Protein AF-A0A8H7KU38-F1 (afdb_monomer)

Mean predicted aligned error: 9.11 Å

Sequence (71 aa):
MTKFLALPGFYRTLFLYIEPASTISPALLAWLYPGAEW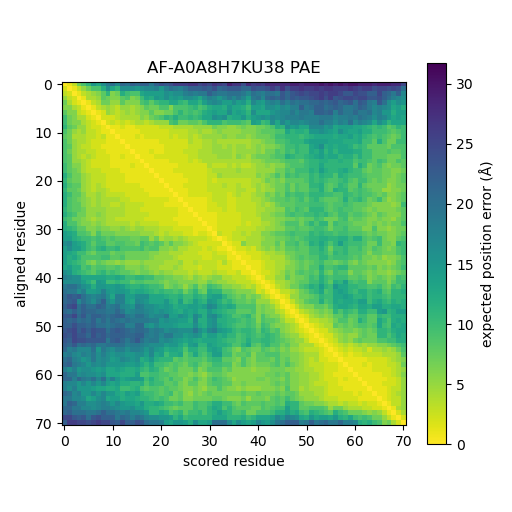FHNELIPSKAPALPSGFLEPRTSMAIWQLGNCA

Solvent-accessible surface area (backbone atoms only — not comparable to full-atom values): 4512 Å² total; per-residue (Å²): 134,84,82,81,68,92,52,59,72,68,52,31,51,42,64,74,46,49,46,58,51,62,68,49,45,58,65,53,28,36,73,70,58,86,23,47,70,52,60,59,35,71,81,52,83,67,89,68,77,79,79,61,93,77,75,55,60,71,69,59,47,52,54,57,58,47,58,69,73,75,108

Radius of gyration: 18.7 Å; Cα contacts (8 Å, |Δi|>4): 24; chains: 1; bounding box: 36×25×56 Å

Structure (mmCIF, N/CA/C/O backbone):
data_AF-A0A8H7KU38-F1
#
_entry.id   AF-A0A8H7KU38-F1
#
loop_
_atom_site.group_PDB
_atom_site.id
_atom_site.type_symbol
_atom_site.label_atom_id
_atom_site.label_alt_id
_atom_site.label_comp_id
_atom_site.label_asym_id
_atom_site.label_entity_id
_atom_site.label_seq_id
_atom_site.pdbx_PDB_ins_code
_atom_site.Cartn_x
_atom_site.Cartn_y
_atom_site.Cartn_z
_atom_site.occupancy
_atom_site.B_iso_or_equiv
_atom_site.auth_seq_id
_atom_site.auth_comp_id
_atom_site.auth_asym_id
_atom_site.auth_atom_id
_atom_site.pdbx_PDB_model_num
ATOM 1 N N . MET A 1 1 ? -20.085 -8.335 35.081 1.00 52.38 1 MET A N 1
ATOM 2 C CA . MET A 1 1 ? -18.706 -7.988 34.680 1.00 52.38 1 MET A CA 1
ATOM 3 C C . MET A 1 1 ? -18.796 -6.897 33.623 1.00 52.38 1 MET A C 1
ATOM 5 O O . MET A 1 1 ? -19.409 -7.127 32.588 1.00 52.38 1 MET A O 1
ATOM 9 N N . THR A 1 2 ? -18.320 -5.688 33.911 1.00 71.56 2 THR A N 1
ATOM 10 C CA . THR A 1 2 ? -18.325 -4.573 32.952 1.00 71.56 2 THR A CA 1
ATOM 11 C C . THR A 1 2 ? -17.260 -4.827 31.880 1.00 71.56 2 THR A C 1
ATOM 13 O O . THR A 1 2 ? -16.121 -5.155 32.201 1.00 71.56 2 THR A O 1
ATOM 16 N N . LYS A 1 3 ? -17.635 -4.753 30.596 1.00 73.62 3 LYS A N 1
ATOM 17 C CA . LYS A 1 3 ? -16.711 -4.975 29.470 1.00 73.62 3 LYS A CA 1
ATOM 18 C C . LYS A 1 3 ? -15.652 -3.869 29.464 1.00 73.62 3 LYS A C 1
ATOM 20 O O . LYS A 1 3 ? -15.995 -2.702 29.299 1.00 73.62 3 LYS A O 1
ATOM 25 N N . PHE A 1 4 ? -14.382 -4.238 29.616 1.00 78.94 4 PHE A N 1
ATOM 26 C CA . PHE A 1 4 ? -13.269 -3.318 29.409 1.00 78.94 4 PHE A CA 1
ATOM 27 C C . PHE A 1 4 ? -13.174 -2.978 27.918 1.00 78.94 4 PHE A C 1
ATOM 29 O O . PHE A 1 4 ? -12.950 -3.854 27.081 1.00 78.94 4 PHE A O 1
ATOM 36 N N . LEU A 1 5 ? -13.392 -1.710 27.576 1.00 79.00 5 LEU A N 1
ATOM 37 C CA . LEU A 1 5 ? -13.224 -1.219 26.215 1.00 79.00 5 LEU A CA 1
ATOM 38 C C . LEU A 1 5 ? -11.750 -0.869 26.018 1.00 79.00 5 LEU A C 1
ATOM 40 O O . LEU A 1 5 ? -11.332 0.229 26.361 1.00 79.00 5 LEU A O 1
ATOM 44 N N . ALA A 1 6 ? -10.975 -1.803 25.462 1.00 80.25 6 ALA A N 1
ATOM 45 C CA . ALA A 1 6 ? -9.550 -1.596 25.191 1.00 80.25 6 ALA A CA 1
ATOM 46 C C . ALA A 1 6 ? -9.286 -0.423 24.224 1.00 80.25 6 ALA A C 1
ATOM 48 O O . ALA A 1 6 ? -8.242 0.212 24.298 1.00 80.25 6 ALA A O 1
ATOM 49 N N . LEU A 1 7 ? -10.246 -0.118 23.342 1.00 83.00 7 LEU A N 1
ATOM 50 C CA . LEU A 1 7 ? -10.167 0.941 22.332 1.00 83.00 7 LEU A CA 1
ATOM 51 C C . LEU A 1 7 ? -11.499 1.716 22.280 1.00 83.00 7 LEU A C 1
ATOM 53 O O . LEU A 1 7 ? -12.367 1.409 21.460 1.00 83.00 7 LEU A O 1
ATOM 57 N N . PRO A 1 8 ? -11.734 2.678 23.186 1.00 85.12 8 PRO A N 1
ATOM 58 C CA . PRO A 1 8 ? -12.961 3.463 23.186 1.00 85.12 8 PRO A CA 1
ATOM 59 C C . PRO A 1 8 ? -12.908 4.598 22.148 1.00 85.12 8 PRO A C 1
ATOM 61 O O . PRO A 1 8 ? -11.864 5.198 21.895 1.00 85.12 8 PRO A O 1
ATOM 64 N N . GLY A 1 9 ? -14.067 4.920 21.565 1.00 86.69 9 GLY A N 1
ATOM 65 C CA . GLY A 1 9 ? -14.253 6.093 20.705 1.00 86.69 9 GLY A CA 1
ATOM 66 C C . GLY A 1 9 ? -13.321 6.136 19.488 1.00 86.69 9 GLY A C 1
ATOM 67 O O . GLY A 1 9 ? -13.268 5.195 18.698 1.00 86.69 9 GLY A O 1
ATOM 68 N N . PHE A 1 10 ? -12.599 7.250 19.346 1.00 91.38 10 PHE A N 1
ATOM 69 C CA . PHE A 1 10 ? -11.718 7.555 18.213 1.00 91.38 10 PHE A CA 1
ATOM 70 C C . PHE A 1 10 ? -10.596 6.529 18.009 1.00 91.38 10 PHE A C 1
ATOM 72 O O . PHE A 1 10 ? -10.296 6.165 16.873 1.00 91.38 10 PHE A O 1
ATOM 79 N N . TYR A 1 11 ? -10.030 5.998 19.096 1.00 90.69 11 TYR A N 1
ATOM 80 C CA . TYR A 1 11 ? -8.942 5.024 19.018 1.00 90.69 11 TYR A CA 1
ATOM 81 C C . TYR A 1 11 ? -9.363 3.727 18.335 1.00 90.69 11 TYR A C 1
ATOM 83 O O . TYR A 1 11 ? -8.574 3.137 17.604 1.00 90.69 11 TYR A O 1
ATOM 91 N N . ARG A 1 12 ? -10.625 3.312 18.490 1.00 90.81 12 ARG A N 1
ATOM 92 C CA . ARG A 1 12 ? -11.153 2.176 17.732 1.00 90.81 12 ARG A CA 1
ATOM 93 C C . ARG A 1 12 ? -11.150 2.462 16.238 1.00 90.81 12 ARG A C 1
ATOM 95 O O . ARG A 1 12 ? -10.780 1.580 15.478 1.00 90.81 12 ARG A O 1
ATOM 102 N N . THR A 1 13 ? -11.532 3.660 15.806 1.00 92.31 13 THR A N 1
ATOM 103 C CA . THR A 1 13 ? -11.523 3.980 14.374 1.00 92.31 13 THR A CA 1
ATOM 104 C C . THR A 1 13 ? -10.113 3.935 13.799 1.00 92.31 13 THR A C 1
ATOM 106 O O . THR A 1 13 ? -9.889 3.348 12.741 1.00 92.31 13 THR A O 1
ATOM 109 N N . LEU A 1 14 ? -9.163 4.509 14.533 1.00 92.75 14 LEU A N 1
ATOM 110 C CA . LEU A 1 14 ? -7.764 4.564 14.134 1.00 92.75 14 LEU A CA 1
ATOM 111 C C . LEU A 1 14 ? -7.141 3.170 14.049 1.00 92.75 14 LEU A C 1
ATOM 113 O O . LEU A 1 14 ? -6.656 2.789 12.992 1.00 92.75 14 LEU A O 1
ATOM 117 N N . PHE A 1 15 ? -7.225 2.388 15.122 1.00 91.88 15 PHE A N 1
ATOM 118 C CA . PHE A 1 15 ? -6.487 1.131 15.232 1.00 91.88 15 PHE A CA 1
ATOM 119 C C . PHE A 1 15 ? -7.207 -0.080 14.631 1.00 91.88 15 PHE A C 1
ATOM 121 O O . PHE A 1 15 ? -6.553 -0.999 14.158 1.00 91.88 15 PHE A O 1
ATOM 128 N N . LEU A 1 16 ? -8.546 -0.114 14.618 1.00 91.56 16 LEU A N 1
ATOM 129 C CA . LEU A 1 16 ? -9.275 -1.258 14.047 1.00 91.56 16 LEU A CA 1
ATOM 130 C C . LEU A 1 16 ? -9.598 -1.095 12.560 1.00 91.56 16 LEU A C 1
ATOM 132 O O . LEU A 1 16 ? -9.930 -2.094 11.925 1.00 91.56 16 LEU A O 1
ATOM 136 N N . TYR A 1 17 ? -9.528 0.120 12.004 1.00 91.88 17 TYR A N 1
ATOM 137 C CA . TYR A 1 17 ? -9.886 0.352 10.600 1.00 91.88 17 TYR A CA 1
ATOM 138 C C . TYR A 1 17 ? -8.809 1.104 9.818 1.00 91.88 17 TYR A C 1
ATOM 140 O O . TYR A 1 17 ? -8.378 0.604 8.782 1.00 91.88 17 TYR A O 1
ATOM 148 N N . ILE A 1 18 ? -8.361 2.274 10.288 1.00 95.00 18 ILE A N 1
ATOM 149 C CA . ILE A 1 18 ? -7.422 3.108 9.518 1.00 95.00 18 ILE A CA 1
ATOM 150 C C . ILE A 1 18 ? -6.045 2.457 9.438 1.00 95.00 18 ILE A C 1
ATOM 152 O O . ILE A 1 18 ? -5.512 2.343 8.340 1.00 95.00 18 ILE A O 1
ATOM 156 N N . GLU A 1 19 ? -5.490 2.008 10.563 1.00 94.06 19 GLU A N 1
ATOM 157 C CA . GLU A 1 19 ? -4.166 1.389 10.597 1.00 94.06 19 GLU A CA 1
ATOM 158 C C . GLU A 1 19 ? -4.107 0.167 9.662 1.00 94.06 19 GLU A C 1
ATOM 160 O O . GLU A 1 19 ? -3.345 0.235 8.698 1.00 94.06 19 GLU A O 1
ATOM 165 N N . PRO A 1 20 ? -4.965 -0.868 9.790 1.00 93.38 20 PRO A N 1
ATOM 166 C CA . PRO A 1 20 ? -4.919 -2.024 8.894 1.00 93.38 20 PRO A CA 1
ATOM 167 C C . PRO A 1 20 ? -5.113 -1.658 7.420 1.00 93.38 20 PRO A C 1
ATOM 169 O O . PRO A 1 20 ? -4.432 -2.197 6.547 1.00 93.38 20 PRO A O 1
ATOM 172 N N . ALA A 1 21 ? -6.027 -0.725 7.127 1.00 94.25 21 ALA A N 1
ATOM 173 C CA . ALA A 1 21 ? -6.251 -0.264 5.762 1.00 94.25 21 ALA A CA 1
ATOM 174 C C . ALA A 1 21 ? -5.010 0.447 5.199 1.00 94.25 21 ALA A C 1
ATOM 176 O O . ALA A 1 21 ? -4.649 0.210 4.048 1.00 94.25 21 ALA A O 1
ATOM 177 N N . SER A 1 22 ? -4.338 1.272 6.007 1.00 89.25 22 SER A N 1
ATOM 178 C CA . SER A 1 22 ? -3.101 1.965 5.633 1.00 89.25 22 SER A CA 1
ATOM 179 C C . SER A 1 22 ? -1.904 1.028 5.497 1.00 89.25 22 SER A C 1
ATOM 181 O O . SER A 1 22 ? -1.025 1.290 4.688 1.00 89.25 22 SER A O 1
ATOM 183 N N . THR A 1 23 ? -1.877 -0.078 6.242 1.00 89.94 23 THR A N 1
ATOM 184 C CA . THR A 1 23 ? -0.819 -1.088 6.143 1.00 89.94 23 THR A CA 1
ATOM 185 C C . THR A 1 23 ? -0.948 -1.917 4.865 1.00 89.94 23 THR A C 1
ATOM 187 O O . THR A 1 23 ? 0.058 -2.299 4.281 1.00 89.94 23 THR A O 1
ATOM 190 N N . ILE A 1 24 ? -2.173 -2.193 4.403 1.00 90.50 24 ILE A N 1
ATOM 191 C CA . ILE A 1 24 ? -2.414 -3.038 3.219 1.00 90.50 24 ILE A CA 1
ATOM 192 C C . ILE A 1 24 ? -2.481 -2.214 1.925 1.00 90.50 24 ILE A C 1
ATOM 194 O O . ILE A 1 24 ? -2.165 -2.728 0.848 1.00 90.50 24 ILE A O 1
ATOM 198 N N . SER A 1 25 ? -2.875 -0.940 1.994 1.00 89.25 25 SER A N 1
ATOM 199 C CA . SER A 1 25 ? -3.023 -0.104 0.799 1.00 89.25 25 SER A CA 1
ATOM 200 C C . SER A 1 25 ? -1.755 0.001 -0.066 1.00 89.25 25 SER A C 1
ATOM 202 O O . SER A 1 25 ? -1.922 -0.052 -1.287 1.00 89.25 25 SER A O 1
ATOM 204 N N . PRO A 1 26 ? -0.509 0.041 0.461 1.00 85.00 26 PRO A N 1
ATOM 205 C CA . PRO A 1 26 ? 0.688 0.094 -0.372 1.00 85.00 26 PRO A CA 1
ATOM 206 C C . PRO A 1 26 ? 0.828 -1.113 -1.299 1.00 85.00 26 PRO A C 1
ATOM 208 O O . PRO A 1 26 ? 1.171 -0.943 -2.466 1.00 85.00 26 PRO A O 1
ATOM 211 N N . ALA A 1 27 ? 0.471 -2.314 -0.833 1.00 84.62 27 ALA A N 1
ATOM 212 C CA . ALA A 1 27 ? 0.522 -3.524 -1.652 1.00 84.62 27 ALA A CA 1
ATOM 213 C C . ALA A 1 27 ? -0.417 -3.430 -2.869 1.00 84.62 27 ALA A C 1
ATOM 215 O O . ALA A 1 27 ? -0.045 -3.797 -3.982 1.00 84.62 27 ALA A O 1
ATOM 216 N N . LEU A 1 28 ? -1.621 -2.877 -2.677 1.00 86.56 28 LEU A N 1
ATOM 217 C CA . LEU A 1 28 ? -2.583 -2.665 -3.762 1.00 86.56 28 LEU A CA 1
ATOM 218 C C . LEU A 1 28 ? -2.127 -1.558 -4.722 1.00 86.56 28 LEU A C 1
ATOM 220 O O . LEU A 1 28 ? -2.221 -1.714 -5.940 1.00 86.56 28 LEU A O 1
ATOM 224 N N . LEU A 1 29 ? -1.617 -0.449 -4.183 1.00 86.19 29 LEU A N 1
ATOM 225 C CA . LEU A 1 29 ? -1.154 0.701 -4.964 1.00 86.19 29 LEU A CA 1
ATOM 226 C C . LEU A 1 29 ? 0.087 0.367 -5.806 1.00 86.19 29 LEU A C 1
ATOM 228 O O . LEU A 1 29 ? 0.210 0.855 -6.932 1.00 86.19 29 LEU A O 1
ATOM 232 N N . ALA A 1 30 ? 0.973 -0.494 -5.298 1.00 83.50 30 ALA A N 1
ATOM 233 C CA . ALA A 1 30 ? 2.149 -0.973 -6.017 1.00 83.50 30 ALA A CA 1
ATOM 234 C C . ALA A 1 30 ? 1.786 -1.846 -7.233 1.00 83.50 30 ALA A C 1
ATOM 236 O O . ALA A 1 30 ? 2.504 -1.816 -8.233 1.00 83.50 30 ALA A O 1
ATOM 237 N N . TRP A 1 31 ? 0.680 -2.599 -7.162 1.00 81.38 31 TRP A N 1
ATOM 238 C CA . TRP A 1 31 ? 0.229 -3.505 -8.229 1.00 81.38 31 TRP A CA 1
ATOM 239 C C . TRP A 1 31 ? -0.712 -2.856 -9.249 1.00 81.38 31 TRP A C 1
ATOM 241 O O . TRP A 1 31 ? -0.742 -3.292 -10.398 1.00 81.38 31 TRP A O 1
ATOM 251 N N . LEU A 1 32 ? -1.507 -1.863 -8.841 1.00 84.81 32 LEU A N 1
ATOM 252 C CA . LEU A 1 32 ? -2.548 -1.271 -9.689 1.00 84.81 32 LEU A CA 1
ATOM 253 C C . LEU A 1 32 ? -2.134 0.095 -10.255 1.00 84.81 32 LEU A C 1
ATOM 255 O O . LEU A 1 32 ? -1.814 0.218 -11.433 1.00 84.81 32 LEU A O 1
ATOM 259 N N . TYR A 1 33 ? -2.185 1.133 -9.428 1.00 78.44 33 TYR A N 1
ATOM 260 C CA . TYR A 1 33 ? -1.838 2.515 -9.755 1.00 78.44 33 TYR A CA 1
ATOM 261 C C . TYR A 1 33 ? -1.636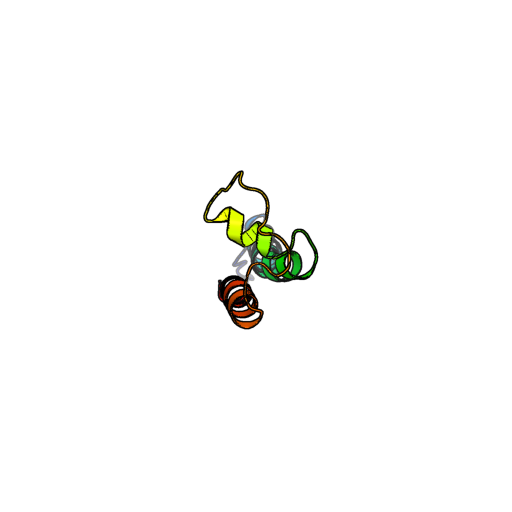 3.256 -8.425 1.00 78.44 33 TYR A C 1
ATOM 263 O O . TYR A 1 33 ? -2.444 3.039 -7.517 1.00 78.44 33 TYR A O 1
ATOM 271 N N . PRO A 1 34 ? -0.617 4.120 -8.264 1.00 76.44 34 PRO A N 1
ATOM 272 C CA . PRO A 1 34 ? 0.335 4.629 -9.262 1.00 76.44 34 PRO A CA 1
ATOM 273 C C . PRO A 1 34 ? 1.458 3.656 -9.674 1.00 76.44 34 PRO A C 1
ATOM 275 O O . PRO A 1 34 ? 2.257 3.997 -10.542 1.00 76.44 34 PRO A O 1
ATOM 278 N N . GLY A 1 35 ? 1.497 2.443 -9.112 1.00 79.81 35 GLY A N 1
ATOM 279 C CA . GLY 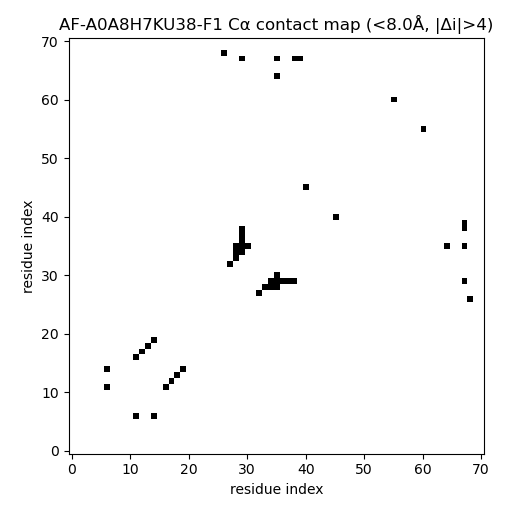A 1 35 ? 2.507 1.423 -9.410 1.00 79.81 35 GLY A CA 1
ATOM 280 C C . GLY A 1 35 ? 3.745 1.535 -8.514 1.00 79.81 35 GLY A C 1
ATOM 281 O O . GLY A 1 35 ? 3.981 2.564 -7.882 1.00 79.81 35 GLY A O 1
ATOM 282 N N . ALA A 1 36 ? 4.551 0.472 -8.424 1.00 78.31 36 ALA A N 1
ATOM 283 C CA . ALA A 1 36 ? 5.695 0.461 -7.498 1.00 78.31 36 ALA A CA 1
ATOM 284 C C . ALA A 1 36 ? 6.820 1.447 -7.865 1.00 78.31 36 ALA A C 1
ATOM 286 O O . ALA A 1 36 ? 7.568 1.861 -6.985 1.00 78.31 36 ALA A O 1
ATOM 287 N N . GLU A 1 3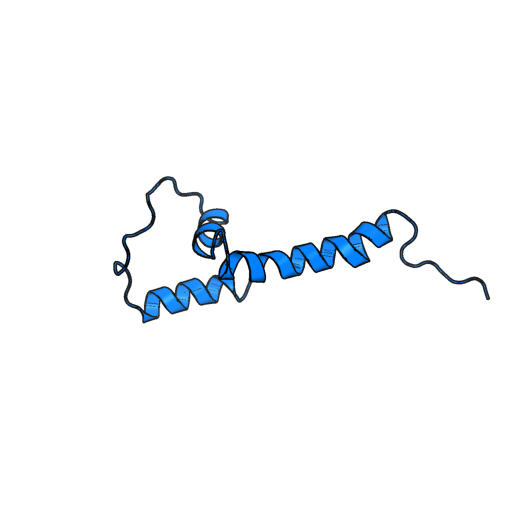7 ? 6.914 1.897 -9.121 1.00 75.31 37 GLU A N 1
ATOM 288 C CA . GLU A 1 37 ? 7.858 2.957 -9.501 1.00 75.31 37 GLU A CA 1
ATOM 289 C C . GLU A 1 37 ? 7.637 4.242 -8.690 1.00 75.31 37 GLU A C 1
ATOM 291 O O . GLU A 1 37 ? 8.598 4.872 -8.246 1.00 75.31 37 GLU A O 1
ATOM 296 N N . TRP A 1 38 ? 6.378 4.605 -8.436 1.00 77.75 38 TRP A N 1
ATOM 297 C CA . TRP A 1 38 ? 6.047 5.752 -7.596 1.00 77.75 38 TRP A CA 1
ATOM 298 C C . TRP A 1 38 ? 6.575 5.563 -6.165 1.00 77.75 38 TRP A C 1
ATOM 300 O O . TRP A 1 38 ? 7.264 6.439 -5.651 1.00 77.75 38 TRP A O 1
ATOM 310 N N . PHE A 1 39 ? 6.380 4.377 -5.574 1.00 75.25 39 PHE A N 1
ATOM 311 C CA . PHE A 1 39 ? 6.913 4.047 -4.244 1.00 75.25 39 PHE A CA 1
ATOM 312 C C . PHE A 1 39 ? 8.442 4.120 -4.174 1.00 75.25 39 PHE A C 1
ATOM 314 O O . PHE A 1 39 ? 8.993 4.576 -3.174 1.00 75.25 39 PHE A O 1
ATOM 321 N N . HIS A 1 40 ? 9.146 3.704 -5.229 1.00 74.06 40 HIS A N 1
ATOM 322 C CA . HIS A 1 40 ? 10.605 3.808 -5.276 1.00 74.06 40 HIS A CA 1
ATOM 323 C C . HIS A 1 40 ? 11.092 5.267 -5.298 1.00 74.06 40 HIS A C 1
ATOM 325 O O . HIS A 1 40 ? 12.139 5.569 -4.724 1.00 74.06 40 HIS A O 1
ATOM 331 N N . ASN A 1 41 ? 10.322 6.176 -5.903 1.00 73.88 41 ASN A N 1
ATOM 332 C CA . ASN A 1 41 ? 10.626 7.609 -5.924 1.00 73.88 41 ASN A CA 1
ATOM 333 C C . ASN A 1 41 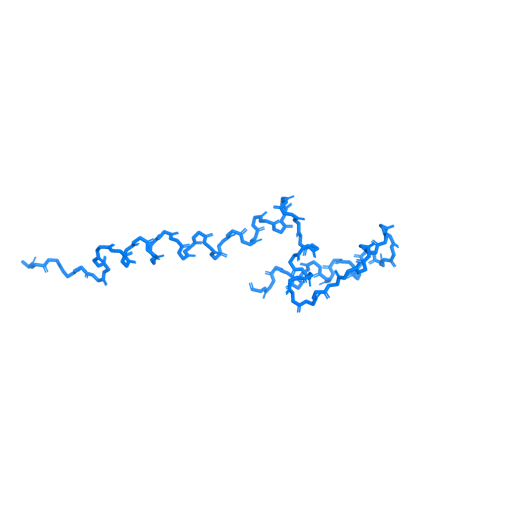? 10.245 8.335 -4.619 1.00 73.88 41 ASN A C 1
ATOM 335 O O . 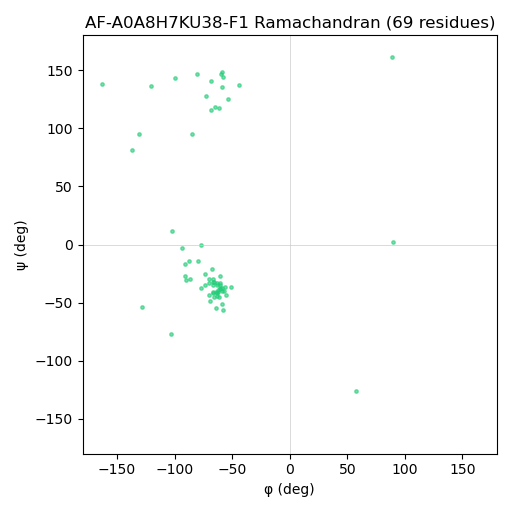ASN A 1 41 ? 10.731 9.440 -4.386 1.00 73.88 41 ASN A O 1
ATOM 339 N N . GLU A 1 42 ? 9.443 7.718 -3.746 1.00 71.44 42 GLU A N 1
ATOM 340 C CA . GLU A 1 42 ? 9.084 8.295 -2.442 1.00 71.44 42 GLU A CA 1
ATOM 341 C C . GLU A 1 42 ? 10.285 8.322 -1.476 1.00 71.44 42 GLU A C 1
ATOM 343 O O . GLU A 1 42 ? 10.446 9.250 -0.684 1.00 71.44 42 GLU A O 1
ATOM 348 N N . LEU A 1 43 ? 11.173 7.323 -1.575 1.00 66.88 43 LEU A N 1
ATOM 349 C CA . LEU A 1 43 ? 12.412 7.232 -0.788 1.00 66.88 43 LEU A CA 1
ATOM 350 C C . LEU A 1 43 ? 13.516 8.156 -1.315 1.00 66.88 43 LEU A C 1
ATOM 352 O O . LEU A 1 43 ? 14.285 8.715 -0.531 1.00 66.88 43 LEU A O 1
ATOM 356 N N . ILE A 1 44 ? 13.619 8.295 -2.639 1.00 70.31 44 ILE A N 1
ATOM 357 C CA . ILE A 1 44 ? 14.616 9.141 -3.301 1.00 70.31 44 ILE A CA 1
ATOM 358 C C . ILE A 1 44 ? 13.891 10.006 -4.337 1.00 70.31 44 ILE A C 1
ATOM 360 O O . ILE A 1 44 ? 13.701 9.569 -5.474 1.00 70.31 44 ILE A O 1
ATOM 364 N N . PRO A 1 45 ? 13.509 11.243 -3.974 1.00 69.81 45 PRO A N 1
ATOM 365 C CA . PRO A 1 45 ? 12.809 12.135 -4.884 1.00 69.81 45 PRO A CA 1
ATOM 366 C C . PRO A 1 45 ? 13.668 12.452 -6.111 1.00 69.81 45 PRO A C 1
ATOM 368 O O . PRO A 1 45 ? 14.726 13.078 -6.000 1.00 69.81 45 PRO A O 1
ATOM 371 N N . SER A 1 46 ? 13.201 12.065 -7.296 1.00 72.50 46 SER A N 1
ATOM 372 C CA . SER A 1 46 ? 13.851 12.375 -8.568 1.00 72.50 46 SER A CA 1
ATOM 373 C C . SER A 1 46 ? 12.918 13.178 -9.469 1.00 72.50 46 SER A C 1
ATOM 375 O O . SER A 1 46 ? 11.737 12.877 -9.600 1.00 72.50 46 SER A O 1
ATOM 377 N N . LYS A 1 47 ? 13.460 14.217 -10.114 1.00 72.50 47 LYS A N 1
ATOM 378 C CA . LYS A 1 47 ? 12.792 14.917 -11.228 1.00 72.50 47 LYS A CA 1
ATOM 379 C C . LYS A 1 47 ? 13.202 14.354 -12.588 1.00 72.50 47 LYS A C 1
ATOM 381 O O . LYS A 1 47 ? 12.735 14.849 -13.613 1.00 72.50 47 LYS A O 1
ATOM 386 N N . ALA A 1 48 ? 14.122 13.389 -12.607 1.00 73.31 48 ALA A N 1
ATOM 387 C CA . ALA A 1 48 ? 14.513 12.737 -13.841 1.00 73.31 48 ALA A CA 1
ATOM 388 C C . ALA A 1 48 ? 13.331 11.902 -14.358 1.00 73.31 48 ALA A C 1
ATOM 390 O O . ALA A 1 48 ? 12.627 11.292 -13.552 1.00 73.31 48 ALA A O 1
ATOM 391 N N . PRO A 1 49 ? 13.094 11.881 -15.678 1.00 68.75 49 PRO A N 1
ATOM 392 C CA . PRO A 1 49 ? 12.082 11.008 -16.249 1.00 68.75 49 PRO A CA 1
ATOM 393 C C . PRO A 1 49 ? 12.395 9.545 -15.920 1.00 68.75 49 PRO A C 1
ATOM 395 O O . PRO A 1 49 ? 13.565 9.162 -15.822 1.00 68.75 49 PRO A O 1
ATOM 398 N N . ALA A 1 50 ? 11.334 8.748 -15.779 1.00 69.12 50 ALA A N 1
ATOM 399 C CA . ALA A 1 50 ? 11.404 7.297 -15.670 1.00 69.12 50 ALA A CA 1
ATOM 400 C C . ALA A 1 50 ? 12.384 6.726 -16.703 1.00 69.12 50 ALA A C 1
ATOM 402 O O . ALA A 1 50 ? 12.393 7.151 -17.866 1.00 69.12 50 ALA A O 1
ATOM 403 N N . LEU A 1 51 ? 13.216 5.768 -16.288 1.00 72.25 51 LEU A N 1
ATOM 404 C CA . LEU A 1 51 ? 14.111 5.088 -17.220 1.00 72.25 51 LEU A CA 1
ATOM 405 C C . LEU A 1 51 ? 13.268 4.423 -18.322 1.00 72.25 51 LEU A C 1
ATOM 407 O O . LEU A 1 51 ? 12.249 3.801 -18.016 1.00 72.25 51 LEU A O 1
ATOM 411 N N . PRO A 1 52 ? 13.662 4.538 -19.602 1.00 74.25 52 PRO A N 1
ATOM 412 C CA . PRO A 1 52 ? 12.877 3.989 -20.698 1.00 74.25 52 PRO A CA 1
ATOM 413 C C . PRO A 1 52 ? 12.696 2.473 -20.544 1.00 74.25 52 PRO A C 1
ATOM 415 O O . PRO A 1 52 ? 13.583 1.764 -20.061 1.00 74.25 52 PRO A O 1
ATOM 418 N N . SER A 1 53 ? 11.541 1.962 -20.978 1.00 70.88 53 SER A N 1
ATOM 419 C CA . SER A 1 53 ? 11.231 0.531 -20.927 1.00 70.88 53 SER A CA 1
ATOM 420 C C . SER A 1 53 ? 12.334 -0.288 -21.609 1.00 70.88 53 SER A C 1
ATOM 422 O O . SER A 1 53 ? 12.654 -0.037 -22.770 1.00 70.88 53 SER A O 1
ATOM 424 N N . GLY A 1 5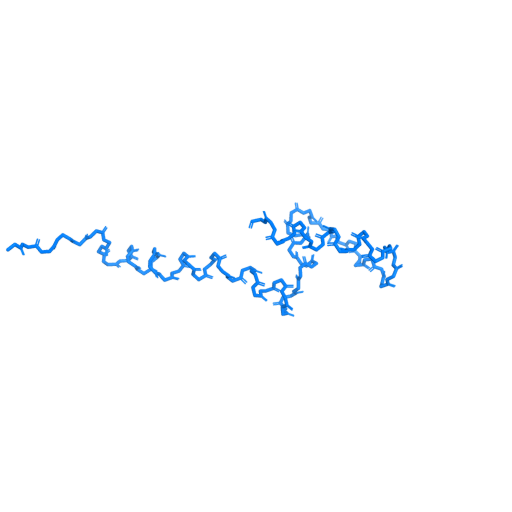4 ? 12.904 -1.265 -20.898 1.00 78.38 54 GLY A N 1
ATOM 425 C CA . GLY A 1 54 ? 14.015 -2.087 -21.395 1.00 78.38 54 GLY A CA 1
ATOM 426 C C . GLY A 1 54 ? 15.417 -1.539 -21.102 1.00 78.38 54 GLY A C 1
ATOM 427 O O . GLY A 1 54 ? 16.392 -2.170 -21.495 1.00 78.38 54 GLY A O 1
ATOM 428 N N . PHE A 1 55 ? 15.543 -0.410 -20.389 1.00 85.69 55 PHE A N 1
ATOM 429 C CA . PHE A 1 55 ? 16.840 0.097 -19.920 1.00 85.69 55 PHE A CA 1
ATOM 430 C C . PHE A 1 55 ? 17.531 -0.861 -18.935 1.00 85.69 55 PHE A C 1
ATOM 432 O O . PHE A 1 55 ? 18.753 -0.979 -18.932 1.00 85.69 55 PHE A O 1
ATOM 439 N N . LEU A 1 56 ? 16.749 -1.554 -18.102 1.00 84.12 56 LEU A N 1
ATOM 440 C CA . LEU A 1 56 ? 17.239 -2.579 -17.183 1.00 84.12 56 LEU A CA 1
ATOM 441 C C . LEU A 1 56 ? 17.005 -3.974 -17.761 1.00 84.12 56 LEU A C 1
ATOM 443 O O . LEU A 1 56 ? 15.955 -4.246 -18.344 1.00 84.12 56 LEU A O 1
ATOM 447 N N . GLU A 1 57 ? 17.952 -4.884 -17.523 1.00 90.25 57 GLU A N 1
ATOM 448 C CA . GLU A 1 57 ? 17.738 -6.309 -17.779 1.00 90.25 57 GLU A CA 1
ATOM 449 C C . GLU A 1 57 ? 16.519 -6.807 -16.967 1.00 90.25 57 GLU A C 1
ATOM 451 O O . GLU A 1 57 ? 16.337 -6.381 -15.818 1.00 90.25 57 GLU A O 1
ATOM 456 N N . PRO A 1 58 ? 15.693 -7.733 -17.499 1.00 86.19 58 PRO A N 1
ATOM 457 C CA . PRO A 1 58 ? 14.493 -8.220 -16.813 1.00 86.19 58 PRO A CA 1
ATOM 458 C C . PRO A 1 58 ? 14.724 -8.700 -15.374 1.00 86.19 58 PRO A C 1
ATOM 460 O O . PRO A 1 58 ? 13.896 -8.454 -14.498 1.00 86.19 58 PRO A O 1
A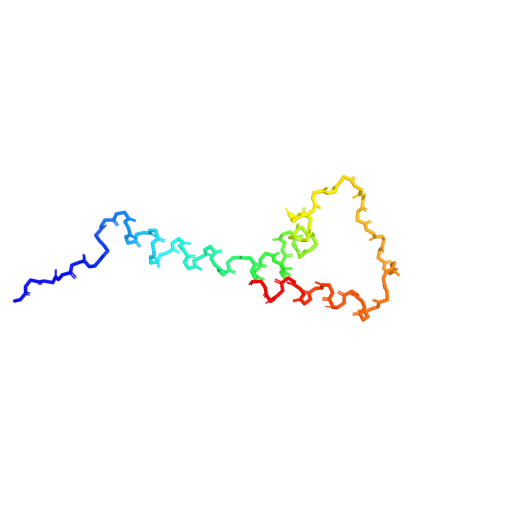TOM 463 N N . ARG A 1 59 ? 15.869 -9.341 -15.108 1.00 86.25 59 ARG A N 1
ATOM 464 C CA . ARG A 1 59 ? 16.237 -9.818 -13.764 1.00 86.25 59 ARG A CA 1
ATOM 465 C C . ARG A 1 59 ? 16.479 -8.665 -12.793 1.00 86.25 59 ARG A C 1
ATOM 467 O O . ARG A 1 59 ? 16.017 -8.714 -11.657 1.00 86.25 59 ARG A O 1
ATOM 474 N N . THR A 1 60 ? 17.159 -7.618 -13.253 1.00 85.94 60 THR A N 1
ATOM 475 C CA . THR A 1 60 ? 17.419 -6.411 -12.463 1.00 85.94 60 THR A CA 1
ATOM 476 C C . THR A 1 60 ? 16.126 -5.663 -12.175 1.00 85.94 60 THR A C 1
ATOM 478 O O . THR A 1 60 ? 15.912 -5.240 -11.043 1.00 85.94 60 THR A O 1
ATOM 481 N N . SER A 1 61 ? 15.227 -5.560 -13.160 1.00 80.81 61 SER A N 1
ATOM 482 C CA . SER A 1 61 ? 13.903 -4.975 -12.935 1.00 80.81 61 SER A CA 1
ATOM 483 C C . SER A 1 61 ? 13.145 -5.754 -11.857 1.00 80.81 61 SER A C 1
ATOM 485 O O . SER A 1 61 ? 12.728 -5.161 -10.866 1.00 80.81 61 SER A O 1
ATOM 487 N N . MET A 1 62 ? 13.050 -7.084 -11.979 1.00 80.88 62 MET A N 1
ATOM 488 C CA . MET A 1 62 ? 12.380 -7.944 -10.992 1.00 80.88 62 MET A CA 1
ATOM 489 C C . MET A 1 62 ? 12.934 -7.767 -9.570 1.00 80.88 62 MET A C 1
ATOM 491 O O . MET A 1 62 ? 12.152 -7.673 -8.626 1.00 80.88 62 MET A O 1
ATOM 495 N N . ALA A 1 63 ? 14.258 -7.687 -9.412 1.00 82.88 63 ALA A N 1
ATOM 496 C CA . ALA A 1 63 ? 14.886 -7.474 -8.109 1.00 82.88 63 ALA A CA 1
ATOM 497 C C . ALA A 1 63 ? 14.484 -6.128 -7.477 1.00 82.88 63 ALA A C 1
ATOM 499 O O . ALA A 1 63 ? 14.225 -6.070 -6.277 1.00 82.88 63 ALA A O 1
ATOM 500 N N . ILE A 1 64 ? 14.367 -5.062 -8.278 1.00 77.94 64 ILE A N 1
ATOM 501 C CA . ILE A 1 64 ? 13.903 -3.749 -7.805 1.00 77.94 64 ILE A CA 1
ATOM 502 C C . ILE A 1 64 ? 12.436 -3.822 -7.361 1.00 77.94 64 ILE A C 1
ATOM 504 O O . ILE A 1 64 ? 12.118 -3.375 -6.262 1.00 77.94 64 ILE A O 1
ATOM 508 N N . TRP A 1 65 ? 11.561 -4.472 -8.137 1.00 74.81 65 TRP A N 1
ATOM 509 C CA . TRP A 1 65 ? 10.155 -4.665 -7.746 1.00 74.81 65 TRP A CA 1
ATOM 510 C C . TRP A 1 65 ? 10.011 -5.458 -6.438 1.00 74.81 65 TRP A C 1
ATOM 512 O O . TRP A 1 65 ? 9.121 -5.180 -5.636 1.00 74.81 65 TRP A O 1
ATOM 522 N N . GLN A 1 66 ? 10.888 -6.434 -6.186 1.00 74.00 66 GLN A N 1
ATOM 523 C CA . GLN A 1 66 ? 10.881 -7.198 -4.936 1.00 74.00 66 GLN A CA 1
ATOM 524 C C . GLN A 1 66 ? 11.243 -6.354 -3.710 1.00 74.00 66 GLN A C 1
ATOM 526 O O . GLN A 1 66 ? 10.705 -6.622 -2.638 1.00 74.00 66 GLN A O 1
ATOM 531 N N . LEU A 1 67 ? 12.070 -5.311 -3.853 1.00 71.50 67 LEU A N 1
ATOM 532 C CA . LEU A 1 67 ? 12.356 -4.387 -2.748 1.00 71.50 67 LEU A CA 1
ATOM 533 C C . LEU A 1 67 ? 11.085 -3.685 -2.249 1.00 71.50 67 LEU A C 1
ATOM 535 O O . LEU A 1 67 ? 10.967 -3.441 -1.054 1.00 71.50 67 LEU A O 1
ATOM 539 N N . GLY A 1 68 ? 10.123 -3.409 -3.136 1.00 65.81 68 GLY A N 1
ATOM 540 C CA . GLY A 1 68 ? 8.837 -2.815 -2.755 1.00 65.81 68 GLY A CA 1
ATOM 541 C C . GLY A 1 68 ? 7.884 -3.783 -2.044 1.00 65.81 68 GLY A C 1
ATOM 542 O O . GLY A 1 68 ? 7.039 -3.343 -1.276 1.00 65.81 68 GLY A O 1
ATOM 543 N N . ASN A 1 69 ? 8.020 -5.095 -2.267 1.00 63.22 69 ASN A N 1
ATOM 544 C CA . ASN A 1 69 ? 7.159 -6.115 -1.651 1.00 63.22 69 ASN A CA 1
ATOM 545 C C . ASN A 1 69 ? 7.657 -6.593 -0.273 1.00 63.22 69 ASN A C 1
ATOM 547 O O . ASN A 1 69 ? 6.913 -7.267 0.434 1.00 63.22 69 ASN A O 1
ATOM 551 N N . CYS A 1 70 ? 8.908 -6.292 0.090 1.00 55.91 70 CYS A N 1
ATOM 552 C CA . CYS A 1 70 ? 9.521 -6.672 1.369 1.00 55.91 70 CYS A CA 1
ATOM 553 C C . CYS A 1 70 ? 9.584 -5.514 2.387 1.00 55.91 70 CYS A C 1
ATOM 555 O O . CYS A 1 70 ? 10.307 -5.638 3.378 1.00 55.91 70 CYS A O 1
ATOM 557 N N . ALA A 1 71 ? 8.897 -4.398 2.119 1.00 48.91 71 ALA A N 1
ATOM 558 C CA . ALA A 1 71 ? 8.800 -3.241 3.011 1.00 48.91 71 ALA A CA 1
ATOM 559 C C . ALA A 1 71 ? 7.670 -3.395 4.041 1.00 48.91 71 ALA A C 1
ATOM 561 O O . ALA A 1 71 ? 6.627 -3.992 3.689 1.00 48.91 71 ALA A O 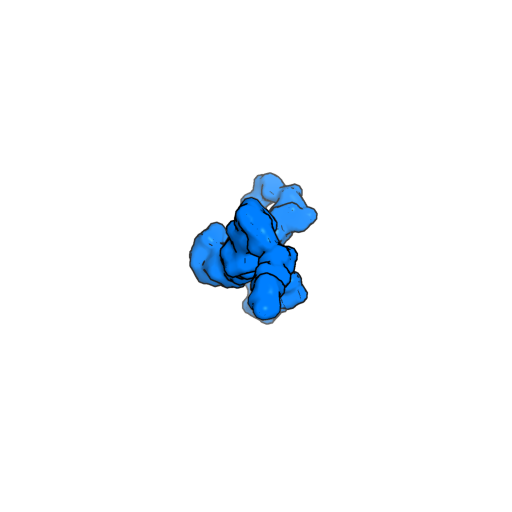1
#

Nearest PDB structures (foldseek):
  6fos-assembly1_3  TM=2.525E-01  e=7.311E+00  Cyanidioschyzon merolae strain 10D

Foldseek 3Di:
DDDDDPQPDPRCCCPVPVVVCVVCVLVVCCPPPPHCVVVVCVVPPDPDDDDPPPPDDPVVVVVSSVVSVVD

Secondary structure (DSSP, 8-state):
-----SS-THHHHIIIIIHHHHHHHHHHHHHSSS-HHHHHHHHS---S--PPTTSS-HHHHHHHHHHHHT-

pLDDT: mean 79.81, std 9.93, range [48.91, 95.0]